Protein AF-D8U3B6-F1 (afdb_monomer_lite)

Foldseek 3Di:
DVVVVVVVVVVVVVVVVVQVPDDPVVVVVVCVVVVPPPPPPPPDDDAAFLADQDDLDDPQQDPPPVVPPHDPDCVSVDDRRDGDDVRVDHLVPPDPLSLFPPPPDPPGDPDRDPVVVDDD

Organism: NCBI:txid3068

Radius of gyration: 23.36 Å; chains: 1; bounding box: 49×32×60 Å

Structure (mmCIF, N/CA/C/O backbone):
data_AF-D8U3B6-F1
#
_entry.id   AF-D8U3B6-F1
#
loop_
_atom_site.group_PDB
_atom_site.id
_atom_site.type_symbol
_atom_site.label_atom_id
_atom_site.label_alt_id
_atom_site.label_comp_id
_atom_site.label_asym_id
_atom_site.label_entity_id
_atom_site.label_seq_id
_atom_site.pdbx_PDB_ins_code
_atom_site.Cartn_x
_atom_site.Cartn_y
_atom_site.Cartn_z
_atom_site.occupancy
_atom_site.B_iso_or_equiv
_atom_site.auth_seq_id
_atom_site.auth_comp_id
_atom_site.auth_asym_id
_atom_site.auth_atom_id
_atom_site.pdbx_PDB_model_num
ATOM 1 N N . ARG A 1 1 ? 26.951 -10.574 -18.327 1.00 61.56 1 ARG A N 1
ATOM 2 C CA . ARG A 1 1 ? 26.571 -9.604 -17.274 1.00 61.56 1 ARG A CA 1
ATOM 3 C C . ARG A 1 1 ? 26.858 -8.170 -17.682 1.00 61.56 1 ARG A C 1
ATOM 5 O O . ARG A 1 1 ? 25.989 -7.616 -18.325 1.00 61.56 1 ARG A O 1
ATOM 12 N N . ASP A 1 2 ? 28.051 -7.605 -17.483 1.00 71.88 2 ASP A N 1
ATOM 13 C CA . ASP A 1 2 ? 28.275 -6.161 -17.723 1.00 71.88 2 ASP A CA 1
ATOM 14 C C . ASP A 1 2 ? 27.986 -5.679 -19.157 1.00 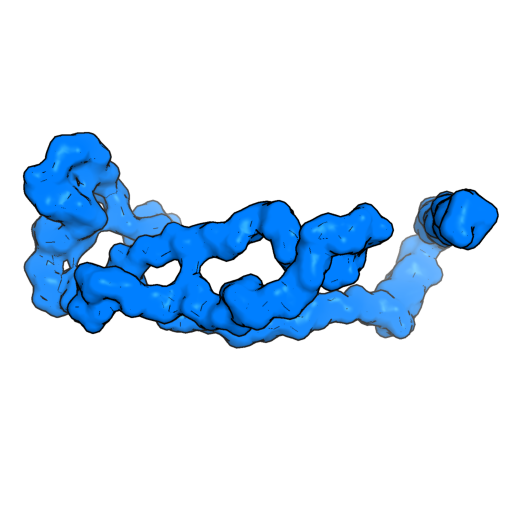71.88 2 ASP A C 1
ATOM 16 O O . ASP A 1 2 ? 27.518 -4.562 -19.353 1.00 71.88 2 ASP A O 1
ATOM 20 N N . ARG A 1 3 ? 28.246 -6.509 -20.178 1.00 79.69 3 ARG A N 1
ATOM 21 C CA . ARG A 1 3 ? 27.920 -6.173 -21.577 1.00 79.69 3 ARG A CA 1
ATOM 22 C C . ARG A 1 3 ? 26.414 -6.237 -21.856 1.00 79.69 3 ARG A C 1
ATOM 24 O O . ARG A 1 3 ? 25.891 -5.351 -22.515 1.00 79.69 3 ARG A O 1
ATOM 31 N N . GLU A 1 4 ? 25.734 -7.252 -21.336 1.00 78.50 4 GLU A N 1
ATOM 32 C CA . GLU A 1 4 ? 24.287 -7.443 -21.513 1.00 78.50 4 GLU A CA 1
ATOM 33 C C . GLU A 1 4 ? 23.488 -6.390 -20.736 1.00 78.50 4 GLU A C 1
ATOM 35 O O . GLU A 1 4 ? 22.479 -5.903 -21.226 1.00 78.50 4 GLU A O 1
ATOM 40 N N . GLU A 1 5 ? 23.962 -5.986 -19.554 1.00 77.31 5 GLU A N 1
ATOM 41 C CA . GLU A 1 5 ? 23.355 -4.916 -18.754 1.00 77.31 5 GLU A CA 1
ATOM 42 C C . GLU A 1 5 ? 23.486 -3.552 -19.437 1.00 77.31 5 GLU A C 1
ATOM 44 O O . GLU A 1 5 ? 22.534 -2.772 -19.447 1.00 77.31 5 GLU A O 1
ATOM 49 N N . ARG A 1 6 ? 24.639 -3.273 -20.062 1.00 78.56 6 ARG A N 1
ATOM 50 C CA . ARG A 1 6 ? 24.823 -2.061 -20.873 1.00 78.56 6 ARG A CA 1
ATOM 51 C C . ARG A 1 6 ? 23.930 -2.068 -22.108 1.00 78.56 6 ARG A C 1
ATOM 53 O O . ARG A 1 6 ? 23.253 -1.079 -22.356 1.00 78.56 6 ARG A O 1
ATOM 60 N N . GLU A 1 7 ? 23.869 -3.184 -22.830 1.00 83.19 7 GLU A N 1
ATOM 61 C CA . GLU A 1 7 ? 23.004 -3.314 -24.006 1.00 83.19 7 GLU A CA 1
ATOM 62 C C . GLU A 1 7 ? 21.513 -3.199 -23.636 1.00 83.19 7 GLU A C 1
ATOM 64 O O . GLU A 1 7 ? 20.739 -2.571 -24.357 1.00 83.19 7 GLU A O 1
ATOM 69 N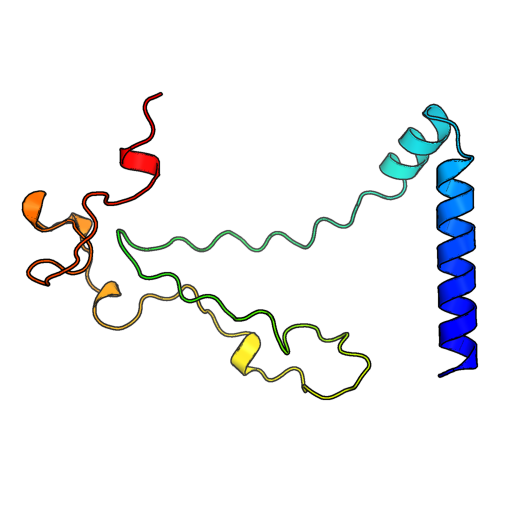 N . ALA A 1 8 ? 21.098 -3.744 -22.488 1.00 82.44 8 ALA A N 1
ATOM 70 C CA . ALA A 1 8 ? 19.740 -3.590 -21.972 1.00 82.44 8 ALA A CA 1
ATOM 71 C C . ALA A 1 8 ? 19.428 -2.128 -21.617 1.00 82.44 8 ALA A C 1
ATOM 73 O O . ALA A 1 8 ? 18.375 -1.618 -21.999 1.00 82.44 8 ALA A O 1
ATOM 74 N N . ALA A 1 9 ? 20.353 -1.431 -20.952 1.00 83.38 9 ALA A N 1
ATOM 75 C CA . ALA A 1 9 ? 20.193 -0.016 -20.626 1.00 83.38 9 ALA A CA 1
ATOM 76 C C . ALA A 1 9 ? 20.112 0.867 -21.885 1.00 83.38 9 ALA A C 1
ATOM 78 O O . ALA A 1 9 ? 19.281 1.775 -21.949 1.00 83.38 9 ALA A O 1
ATOM 79 N N . GLU A 1 10 ? 20.930 0.585 -22.902 1.00 85.25 10 GLU A N 1
ATOM 80 C CA . GLU A 1 10 ? 20.892 1.270 -24.200 1.00 85.25 10 GLU A CA 1
ATOM 81 C C . GLU A 1 10 ? 19.582 0.994 -24.948 1.00 85.25 10 GLU A C 1
ATOM 83 O O . GLU A 1 10 ? 18.974 1.915 -25.495 1.00 85.25 10 GLU A O 1
ATOM 88 N N . ARG A 1 11 ? 19.090 -0.249 -24.911 1.00 83.44 11 ARG A N 1
ATOM 89 C CA . ARG A 1 11 ? 17.803 -0.632 -25.503 1.00 83.44 11 ARG A CA 1
ATOM 90 C C . ARG A 1 11 ? 16.632 0.072 -24.821 1.00 83.44 11 ARG A C 1
ATOM 92 O O . ARG A 1 11 ? 15.776 0.622 -25.507 1.00 83.44 11 ARG A O 1
ATOM 99 N N . GLU A 1 12 ? 16.622 0.130 -23.490 1.00 82.75 12 GLU A N 1
ATOM 100 C CA . GLU A 1 12 ? 15.614 0.886 -22.741 1.00 82.75 12 GLU A CA 1
ATOM 101 C C . GLU A 1 12 ? 15.671 2.389 -23.037 1.00 82.75 12 GLU A C 1
ATOM 103 O O . GLU A 1 12 ? 14.632 3.049 -23.106 1.00 82.75 12 GLU A O 1
ATOM 108 N N . ALA A 1 13 ? 16.873 2.957 -23.173 1.00 84.31 13 ALA A N 1
ATOM 109 C CA . ALA A 1 13 ? 17.045 4.365 -23.512 1.00 84.31 13 ALA A CA 1
ATOM 110 C C . ALA A 1 13 ? 16.506 4.661 -24.919 1.00 84.31 13 ALA A C 1
ATOM 112 O O . ALA A 1 13 ? 15.717 5.594 -25.081 1.00 84.31 13 ALA A O 1
ATOM 113 N N . ALA A 1 14 ? 16.836 3.819 -25.902 1.00 85.94 14 ALA A N 1
ATOM 114 C CA . ALA A 1 14 ? 16.322 3.921 -27.264 1.00 85.94 14 ALA A CA 1
ATOM 115 C C . ALA A 1 14 ? 14.792 3.756 -27.324 1.00 85.94 14 ALA A C 1
ATOM 117 O O . ALA A 1 14 ? 14.118 4.491 -28.045 1.00 85.94 14 ALA A O 1
ATOM 118 N N . GLU A 1 15 ? 14.208 2.849 -26.533 1.00 80.12 15 GLU A N 1
ATOM 119 C CA . GLU A 1 15 ? 12.750 2.708 -26.429 1.00 80.12 15 GLU A CA 1
ATOM 120 C C . GLU A 1 15 ? 12.085 3.934 -25.792 1.00 80.12 15 GLU A C 1
ATOM 122 O O . GLU A 1 15 ? 11.048 4.396 -26.276 1.00 80.12 15 GLU A O 1
ATOM 127 N N . LYS A 1 16 ? 12.689 4.512 -24.747 1.00 79.75 16 LYS A N 1
ATOM 128 C CA . LYS A 1 16 ? 12.202 5.753 -24.122 1.00 79.75 16 LYS A CA 1
ATOM 129 C C . LYS A 1 16 ? 12.247 6.925 -25.098 1.00 79.75 16 LYS A C 1
ATOM 131 O O . LYS A 1 16 ? 11.292 7.697 -25.147 1.00 79.75 16 LYS A O 1
ATOM 136 N N . GLU A 1 17 ? 13.320 7.071 -25.871 1.00 82.12 17 GLU A N 1
ATOM 137 C CA . GLU A 1 17 ? 13.412 8.107 -26.908 1.00 82.12 17 GLU A CA 1
ATOM 138 C C . GLU A 1 17 ? 12.411 7.872 -28.041 1.00 82.12 17 GLU A C 1
ATOM 140 O O . GLU A 1 17 ? 11.734 8.809 -28.465 1.00 82.12 17 GLU A O 1
ATOM 145 N N . ARG A 1 18 ? 12.210 6.616 -28.457 1.00 82.25 18 ARG A N 1
ATOM 146 C CA . ARG A 1 18 ? 11.180 6.250 -29.435 1.00 82.25 18 ARG A CA 1
ATOM 147 C C . ARG A 1 18 ? 9.777 6.632 -28.951 1.00 82.25 18 ARG A C 1
ATOM 149 O O . ARG A 1 18 ? 9.027 7.231 -29.709 1.00 82.25 18 ARG A O 1
ATOM 156 N N . LEU A 1 19 ? 9.429 6.353 -27.692 1.00 75.81 19 LEU A N 1
ATOM 157 C CA . LEU A 1 19 ? 8.131 6.723 -27.105 1.00 75.81 19 LEU A CA 1
ATOM 158 C C . LEU A 1 19 ? 7.947 8.238 -26.930 1.00 75.81 19 LEU A C 1
ATOM 160 O O . LEU A 1 19 ? 6.815 8.729 -26.988 1.00 75.81 19 LEU A O 1
ATOM 164 N N . LYS A 1 20 ? 9.039 8.978 -26.703 1.00 79.69 20 LYS A N 1
ATOM 165 C CA . LYS A 1 20 ? 9.025 10.448 -26.647 1.00 79.69 20 LYS A CA 1
ATOM 166 C C . LYS A 1 20 ? 8.790 11.073 -28.021 1.00 79.69 20 LYS A C 1
ATOM 168 O O . LYS A 1 20 ? 8.092 12.077 -28.090 1.00 79.69 20 LYS A O 1
ATOM 173 N N . ASN A 1 21 ? 9.337 10.468 -29.075 1.00 81.69 21 ASN A N 1
ATOM 174 C CA . ASN A 1 21 ? 9.227 10.957 -30.451 1.00 81.69 21 ASN A CA 1
ATOM 175 C C . ASN A 1 21 ? 7.971 10.452 -31.194 1.00 81.69 21 ASN A C 1
ATOM 177 O O . ASN A 1 21 ? 7.695 10.937 -32.287 1.00 81.69 21 ASN A O 1
ATOM 181 N N . MET A 1 22 ? 7.215 9.499 -30.631 1.00 77.44 22 MET A N 1
ATOM 182 C CA . MET A 1 22 ? 5.927 9.053 -31.185 1.00 77.44 22 MET A CA 1
ATOM 183 C C . MET A 1 22 ? 4.832 10.111 -31.023 1.00 77.44 22 MET A C 1
ATOM 185 O O . MET A 1 22 ? 4.724 10.769 -29.983 1.00 77.44 22 MET A O 1
ATOM 189 N N . THR A 1 23 ? 3.968 10.198 -32.031 1.00 80.81 23 THR A N 1
ATOM 190 C CA . THR A 1 23 ? 2.752 11.020 -32.007 1.00 80.81 23 THR A CA 1
ATOM 191 C C . THR A 1 23 ? 1.666 10.402 -31.110 1.00 80.81 23 THR A C 1
ATOM 193 O O . THR A 1 23 ? 1.722 9.221 -30.757 1.00 80.81 23 THR A O 1
ATOM 196 N N . GLU A 1 24 ? 0.663 11.187 -30.699 1.00 68.88 24 GLU A N 1
ATOM 197 C CA . GLU A 1 24 ? -0.410 10.706 -29.806 1.00 68.88 24 GLU A CA 1
ATOM 198 C C . GLU A 1 24 ? -1.250 9.572 -30.415 1.00 68.88 24 GLU A C 1
ATOM 200 O O . GLU A 1 24 ? -1.642 8.649 -29.698 1.00 68.88 24 GLU A O 1
ATOM 205 N N . GLU A 1 25 ? -1.467 9.585 -31.731 1.00 74.62 25 GLU A N 1
ATOM 206 C CA . GLU A 1 25 ? -2.222 8.545 -32.442 1.00 74.62 25 GLU A CA 1
ATOM 207 C C . GLU A 1 25 ? -1.474 7.203 -32.454 1.00 74.62 25 GLU A C 1
ATOM 209 O O . GLU A 1 25 ? -2.049 6.147 -32.171 1.00 74.62 25 GLU A O 1
ATOM 214 N N . GLU A 1 26 ? -0.163 7.241 -32.696 1.00 79.06 26 GLU A N 1
ATOM 215 C CA . GLU A 1 26 ? 0.703 6.061 -32.656 1.00 79.06 26 GLU A CA 1
ATOM 216 C C . GLU A 1 26 ? 0.852 5.520 -31.231 1.00 79.06 26 GLU A C 1
ATOM 218 O O . GLU A 1 26 ? 0.868 4.303 -31.030 1.00 79.06 26 GLU A O 1
ATOM 223 N N . ARG A 1 27 ? 0.892 6.404 -30.223 1.00 76.44 27 ARG A N 1
ATOM 224 C CA . ARG A 1 27 ? 0.929 6.012 -28.808 1.00 76.44 27 ARG A CA 1
ATOM 225 C C . ARG A 1 27 ? -0.353 5.290 -28.395 1.00 76.44 27 ARG A C 1
ATOM 227 O O . ARG A 1 27 ? -0.266 4.259 -27.736 1.00 76.44 27 ARG A O 1
ATOM 234 N N . ALA A 1 28 ? -1.523 5.771 -28.815 1.00 78.56 28 ALA A N 1
ATOM 235 C CA . ALA A 1 28 ? -2.799 5.121 -28.519 1.00 78.56 28 ALA A CA 1
ATOM 236 C C . ALA A 1 28 ? -2.919 3.740 -29.191 1.00 78.56 28 ALA A C 1
ATOM 238 O O . ALA A 1 28 ? -3.368 2.774 -28.566 1.00 78.56 28 ALA A O 1
ATOM 239 N N . ALA A 1 29 ? -2.475 3.614 -30.447 1.00 82.56 29 ALA A N 1
ATOM 240 C CA . ALA A 1 29 ? -2.417 2.327 -31.140 1.00 82.56 29 ALA A CA 1
ATOM 241 C C . ALA A 1 29 ? -1.428 1.360 -30.466 1.00 82.56 29 ALA A C 1
ATOM 243 O O . ALA A 1 29 ? -1.739 0.179 -30.299 1.00 82.56 29 ALA A O 1
ATOM 244 N N . TRP A 1 30 ? -0.273 1.863 -30.021 1.00 78.00 30 TRP A N 1
ATOM 245 C CA . TRP A 1 30 ? 0.728 1.080 -29.302 1.00 78.00 30 TRP A CA 1
ATOM 246 C C . TRP A 1 30 ? 0.241 0.639 -27.919 1.00 78.00 30 TRP A C 1
ATOM 248 O O . TRP A 1 30 ? 0.418 -0.522 -27.576 1.00 78.00 30 TRP A O 1
ATOM 258 N N . GLU A 1 31 ? -0.433 1.494 -27.146 1.00 78.25 31 GLU A N 1
ATOM 259 C CA . GLU A 1 31 ? -1.029 1.113 -25.854 1.00 78.25 31 GLU A CA 1
ATOM 260 C C . GLU A 1 31 ? -2.161 0.089 -26.010 1.00 78.25 31 GLU A C 1
ATOM 262 O O . GLU A 1 31 ? -2.333 -0.787 -25.162 1.00 78.25 31 GLU A O 1
ATOM 267 N N . LYS A 1 32 ? -2.918 0.160 -27.112 1.00 81.44 32 LYS A N 1
ATOM 268 C CA . LYS A 1 32 ? -3.948 -0.833 -27.441 1.00 81.44 32 LYS A CA 1
ATOM 269 C C . LYS A 1 32 ? -3.344 -2.173 -27.874 1.00 81.44 32 LYS A C 1
ATOM 271 O O . LYS A 1 32 ? -3.907 -3.216 -27.550 1.00 81.44 32 LYS A O 1
ATOM 276 N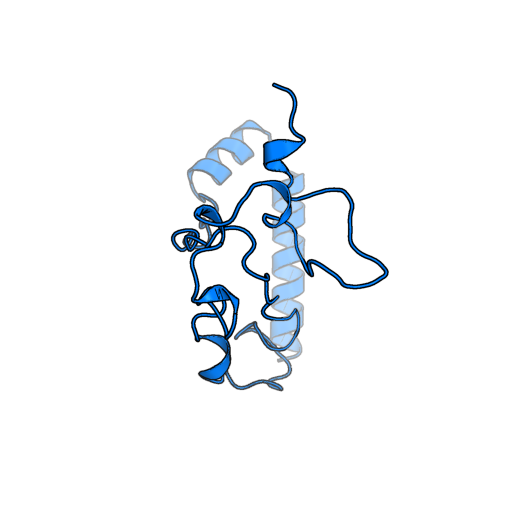 N . ALA A 1 33 ? -2.225 -2.147 -28.600 1.00 83.44 33 ALA A N 1
ATOM 277 C CA . ALA A 1 33 ? -1.508 -3.341 -29.052 1.00 83.44 33 ALA A CA 1
ATOM 278 C C . ALA A 1 33 ? -0.652 -3.981 -27.943 1.00 83.44 33 ALA A C 1
ATOM 280 O O . ALA A 1 33 ? -0.521 -5.201 -27.901 1.00 83.44 33 ALA A O 1
ATOM 281 N N . ASN A 1 34 ? -0.116 -3.167 -27.030 1.00 78.00 34 ASN A N 1
ATOM 282 C CA . ASN A 1 34 ? 0.619 -3.567 -25.832 1.00 78.00 34 ASN A CA 1
ATOM 283 C C . ASN A 1 34 ? -0.180 -3.176 -24.585 1.00 78.00 34 ASN A C 1
ATOM 285 O O . ASN A 1 34 ? 0.203 -2.243 -23.866 1.00 78.00 34 ASN A O 1
ATOM 289 N N . PRO A 1 35 ? -1.290 -3.882 -24.298 1.00 78.56 35 PRO A N 1
ATOM 290 C CA . PRO A 1 35 ? -1.994 -3.676 -23.050 1.00 78.56 35 PRO A CA 1
ATOM 291 C C . PRO A 1 35 ? -1.004 -3.927 -21.916 1.00 78.56 35 PRO A C 1
ATOM 293 O O . PRO A 1 35 ? -0.366 -4.982 -21.852 1.00 78.56 35 PRO A O 1
ATOM 296 N N . LYS A 1 36 ? -0.861 -2.943 -21.020 1.00 74.62 36 LYS A N 1
ATOM 297 C CA . LYS A 1 36 ? -0.074 -3.110 -19.796 1.00 74.62 36 LYS A CA 1
ATOM 298 C C . LYS A 1 36 ? -0.549 -4.403 -19.159 1.00 74.62 36 LYS A C 1
ATOM 300 O O . LYS A 1 36 ? -1.737 -4.518 -18.859 1.00 74.62 36 LYS A O 1
ATOM 305 N N . VAL A 1 37 ? 0.359 -5.365 -18.990 1.00 69.50 37 VAL A N 1
ATOM 306 C CA . VAL A 1 37 ? 0.052 -6.605 -18.282 1.00 69.50 37 VAL A CA 1
ATOM 307 C C . VAL A 1 37 ? -0.408 -6.165 -16.905 1.00 69.50 37 VAL A C 1
ATOM 309 O O . VAL A 1 37 ? 0.402 -5.758 -16.068 1.00 69.50 37 VAL A O 1
ATOM 312 N N . ALA A 1 38 ? -1.724 -6.143 -16.696 1.00 60.09 38 ALA A N 1
ATOM 313 C CA . ALA A 1 38 ? -2.282 -5.897 -15.390 1.00 60.09 38 ALA A CA 1
ATOM 314 C C . ALA A 1 38 ? -1.671 -6.997 -14.539 1.00 60.09 38 ALA A C 1
ATOM 316 O O . ALA A 1 38 ? -1.931 -8.176 -14.790 1.00 60.09 38 ALA A O 1
ATOM 317 N N . ARG A 1 39 ? -0.772 -6.627 -13.613 1.00 60.38 39 ARG A N 1
ATOM 318 C CA . ARG A 1 39 ? -0.263 -7.571 -12.616 1.00 60.38 39 ARG A CA 1
ATOM 319 C C . ARG A 1 39 ? -1.499 -8.256 -12.093 1.00 60.38 39 ARG A C 1
ATOM 321 O O . ARG A 1 39 ? -2.346 -7.533 -11.570 1.00 60.38 39 ARG A O 1
ATOM 328 N N . ALA A 1 40 ? -1.621 -9.563 -12.351 1.00 56.25 40 ALA A N 1
ATOM 329 C CA . ALA A 1 40 ? -2.823 -10.328 -12.067 1.00 56.25 40 ALA A CA 1
ATOM 330 C C . ALA A 1 40 ? -3.301 -9.887 -10.692 1.00 56.25 40 ALA A C 1
ATOM 332 O O . ALA A 1 40 ? -2.603 -10.108 -9.698 1.00 56.25 40 ALA A O 1
ATOM 333 N N . THR A 1 41 ? -4.378 -9.100 -10.664 1.00 58.22 41 THR A N 1
ATOM 334 C CA . THR A 1 41 ? -4.834 -8.489 -9.426 1.00 58.22 41 THR A CA 1
ATOM 335 C C . THR A 1 41 ? -5.387 -9.652 -8.649 1.00 58.22 41 THR A C 1
ATOM 337 O O . THR A 1 41 ? -6.506 -10.096 -8.912 1.00 58.22 41 THR A O 1
ATOM 340 N N . SER A 1 42 ? -4.561 -10.216 -7.772 1.00 66.25 42 SER A N 1
ATOM 341 C CA . SER A 1 42 ? -5.007 -11.256 -6.872 1.00 66.25 42 SER A CA 1
ATOM 342 C C . SER A 1 42 ? -6.257 -10.726 -6.173 1.00 66.25 42 SER A C 1
ATOM 344 O O . SER A 1 42 ? -6.322 -9.527 -5.857 1.00 66.25 42 SER A O 1
ATOM 346 N N . PRO A 1 43 ? -7.290 -11.567 -6.004 1.00 72.88 43 PRO A N 1
ATOM 347 C CA . PRO A 1 43 ? -8.505 -11.135 -5.338 1.00 72.88 43 PRO A CA 1
ATOM 348 C C . PRO A 1 43 ? -8.109 -10.495 -4.010 1.00 72.88 43 PRO A C 1
ATOM 350 O O . PRO A 1 43 ? -7.367 -11.090 -3.223 1.00 72.88 43 PRO A O 1
ATOM 353 N N . LYS A 1 44 ? -8.536 -9.243 -3.797 1.00 75.75 44 LYS A N 1
ATOM 354 C CA . LYS A 1 44 ? -8.270 -8.535 -2.544 1.00 75.75 44 LYS A CA 1
ATOM 355 C C . LYS A 1 44 ? -8.813 -9.411 -1.422 1.00 75.75 44 LYS A C 1
ATOM 357 O O . LYS A 1 44 ? -10.011 -9.686 -1.388 1.00 75.75 44 LYS A O 1
ATOM 362 N N . ALA A 1 45 ? -7.930 -9.868 -0.541 1.00 81.75 45 ALA A N 1
ATOM 363 C CA . ALA A 1 45 ? -8.339 -10.671 0.597 1.00 81.75 45 ALA A CA 1
ATOM 364 C C . ALA A 1 45 ? -9.380 -9.907 1.425 1.00 81.75 45 ALA A C 1
ATOM 366 O O . ALA A 1 45 ? -9.290 -8.684 1.563 1.00 81.75 45 ALA A O 1
ATOM 367 N N . LYS A 1 46 ? -10.377 -10.618 1.956 1.00 84.12 46 LYS A N 1
ATOM 368 C CA . LYS A 1 46 ? -11.407 -10.038 2.821 1.00 84.12 46 LYS A CA 1
ATOM 369 C C . LYS A 1 46 ? -10.911 -10.079 4.265 1.00 84.12 46 LYS A C 1
ATOM 371 O O . LYS A 1 46 ? -10.669 -11.155 4.798 1.00 84.12 46 LYS A O 1
ATOM 376 N N . TRP A 1 47 ? -10.754 -8.908 4.874 1.00 87.06 47 TRP A N 1
ATOM 377 C CA . TRP A 1 47 ? -10.239 -8.754 6.238 1.00 87.06 47 TRP A CA 1
ATOM 378 C C . TRP A 1 47 ? -11.388 -8.702 7.245 1.00 87.06 47 TRP A C 1
ATOM 380 O O . TRP A 1 47 ? -12.457 -8.165 6.942 1.00 87.06 47 TRP A O 1
ATOM 390 N N . ASN A 1 48 ? -11.150 -9.203 8.457 1.00 90.44 48 ASN A N 1
ATOM 391 C CA . ASN A 1 48 ? -12.090 -9.058 9.564 1.00 90.44 48 ASN A CA 1
ATOM 392 C C . ASN A 1 48 ? -12.147 -7.601 10.056 1.00 90.44 48 ASN A C 1
ATOM 394 O O . ASN A 1 48 ? -11.196 -6.823 9.914 1.00 90.44 48 ASN A O 1
ATOM 398 N N . PHE A 1 49 ? -13.263 -7.231 10.687 1.00 89.62 49 PHE A N 1
ATOM 399 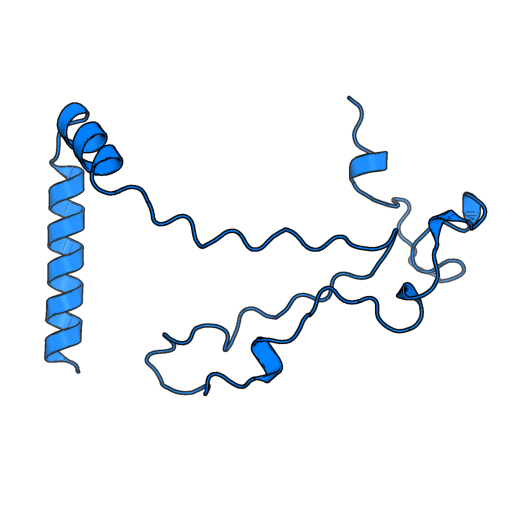C CA . PHE A 1 49 ? -13.443 -5.899 11.260 1.00 89.62 49 PHE A CA 1
ATOM 400 C C . PHE A 1 49 ? -12.360 -5.601 12.316 1.00 89.62 49 PHE A C 1
ATOM 402 O O . PHE A 1 49 ? -12.154 -6.376 13.251 1.00 89.62 49 PHE A O 1
ATOM 409 N N . LEU A 1 50 ? -11.652 -4.473 12.158 1.00 89.81 50 LEU A N 1
ATOM 410 C CA . LEU A 1 50 ? -10.511 -4.054 12.994 1.00 89.81 50 LEU A CA 1
ATOM 411 C C . LEU A 1 50 ? -9.332 -5.051 13.050 1.00 89.81 50 LEU A C 1
ATOM 413 O O . LEU A 1 50 ? -8.544 -5.019 14.005 1.00 89.81 50 LEU A O 1
ATOM 417 N N . GLN A 1 51 ? -9.177 -5.908 12.037 1.00 91.19 51 GLN A N 1
ATOM 418 C CA . GLN A 1 51 ? -8.004 -6.772 11.900 1.00 91.19 51 GLN A CA 1
ATOM 419 C C . GLN A 1 51 ? -6.731 -5.946 11.674 1.00 91.19 51 GLN A C 1
ATOM 421 O O . GLN A 1 51 ? -6.725 -4.932 10.968 1.00 91.19 51 GLN A O 1
ATOM 426 N N . LYS A 1 52 ? -5.619 -6.362 12.284 1.00 88.62 52 LYS A N 1
ATOM 427 C CA . LYS A 1 52 ? -4.335 -5.686 12.103 1.00 88.62 52 LYS A CA 1
ATOM 428 C C . LYS A 1 52 ? -3.731 -6.030 10.742 1.00 88.62 52 LYS A C 1
ATOM 430 O O . LYS A 1 52 ? -3.463 -7.190 10.458 1.00 88.62 52 LYS A O 1
ATOM 435 N N . TYR A 1 53 ? -3.424 -4.997 9.958 1.00 87.81 53 TYR A N 1
ATOM 436 C CA . TYR A 1 53 ? -2.619 -5.126 8.747 1.00 87.81 53 TYR A CA 1
ATOM 437 C C . TYR A 1 53 ? -1.154 -5.424 9.083 1.00 87.81 53 TYR A C 1
ATOM 439 O O . TYR A 1 53 ? -0.495 -4.643 9.777 1.00 87.81 53 TYR A O 1
ATOM 447 N N . TRP A 1 54 ? -0.654 -6.548 8.574 1.00 86.19 54 TRP A N 1
ATOM 448 C CA . TRP A 1 54 ? 0.757 -6.910 8.608 1.00 86.19 54 TRP A CA 1
ATOM 449 C C . TRP A 1 54 ? 1.350 -6.666 7.223 1.00 86.19 54 TRP A C 1
ATOM 451 O O . TRP A 1 54 ? 1.066 -7.392 6.273 1.00 86.19 54 TRP A O 1
ATOM 461 N N . HIS A 1 55 ? 2.150 -5.606 7.094 1.00 85.44 55 HIS A N 1
ATOM 462 C CA . HIS A 1 55 ? 2.821 -5.305 5.835 1.00 85.44 55 HIS A CA 1
ATOM 463 C C . HIS A 1 55 ? 3.863 -6.391 5.548 1.00 85.44 55 HIS A C 1
ATOM 465 O O . HIS A 1 55 ? 4.739 -6.646 6.372 1.00 85.44 55 HIS A O 1
ATOM 471 N N . LYS A 1 56 ? 3.786 -6.996 4.361 1.00 79.38 56 LYS A N 1
ATOM 472 C CA . LYS A 1 56 ? 4.640 -8.112 3.924 1.00 79.38 56 LYS A CA 1
ATOM 473 C C . LYS A 1 56 ? 6.140 -7.741 3.837 1.00 79.38 56 LYS A C 1
ATOM 475 O O . LYS A 1 56 ? 6.986 -8.619 3.747 1.00 79.38 56 LYS A O 1
ATOM 480 N N . GLY A 1 57 ? 6.474 -6.452 3.901 1.00 80.25 57 GLY A N 1
ATOM 481 C CA . GLY A 1 57 ? 7.837 -5.910 3.794 1.00 80.25 57 GLY A CA 1
ATOM 482 C C . GLY A 1 57 ? 8.129 -5.383 2.387 1.00 80.25 57 GLY A C 1
ATOM 483 O O . GLY A 1 57 ? 7.403 -5.702 1.454 1.00 80.25 57 GLY A O 1
ATOM 484 N N . ALA A 1 58 ? 9.141 -4.526 2.237 1.00 80.44 58 ALA A N 1
ATOM 485 C CA . ALA A 1 58 ? 9.551 -3.987 0.930 1.00 80.44 58 ALA A CA 1
ATOM 486 C C . ALA A 1 58 ? 10.772 -4.715 0.337 1.00 80.44 58 ALA A C 1
ATOM 488 O O . ALA A 1 58 ? 11.021 -4.638 -0.862 1.00 80.44 58 ALA A O 1
ATOM 489 N N . TYR A 1 59 ? 11.522 -5.430 1.175 1.00 76.19 59 TYR A N 1
ATOM 490 C CA . TYR A 1 59 ? 12.787 -6.069 0.822 1.00 76.19 59 TYR A CA 1
ATOM 491 C C . TYR A 1 59 ? 12.592 -7.559 0.519 1.00 76.19 59 TYR A C 1
ATOM 493 O O . TYR A 1 59 ? 11.689 -8.180 1.081 1.00 76.19 59 TYR A O 1
ATOM 501 N N . PHE A 1 60 ? 13.458 -8.120 -0.334 1.00 72.19 60 PHE A N 1
ATOM 502 C CA . PHE A 1 60 ? 13.550 -9.563 -0.628 1.00 72.19 60 PHE A CA 1
ATOM 503 C C . PHE A 1 60 ? 12.280 -10.196 -1.222 1.00 72.19 60 PHE A C 1
ATOM 505 O O . PHE A 1 60 ? 11.988 -11.366 -1.007 1.00 72.19 60 PHE A O 1
ATOM 512 N N . GLN A 1 61 ? 11.491 -9.409 -1.957 1.00 70.94 61 GLN A N 1
ATOM 513 C CA . GLN A 1 61 ? 10.181 -9.844 -2.471 1.00 70.94 61 GLN A CA 1
ATOM 514 C C . GLN A 1 61 ? 10.167 -10.131 -3.961 1.00 70.94 61 GLN A C 1
ATOM 516 O O . GLN A 1 61 ? 9.205 -10.716 -4.463 1.00 70.94 61 GLN A O 1
ATOM 521 N N . ALA A 1 62 ? 11.178 -9.630 -4.662 1.00 65.44 62 ALA A N 1
ATOM 522 C CA . ALA A 1 62 ? 11.297 -9.770 -6.091 1.00 65.44 62 ALA A CA 1
ATOM 523 C C . ALA A 1 62 ? 12.111 -11.032 -6.397 1.00 65.44 62 ALA A C 1
ATOM 525 O O . ALA A 1 62 ? 13.186 -11.199 -5.822 1.00 65.44 62 ALA A O 1
ATOM 526 N N . PRO A 1 63 ? 11.648 -11.881 -7.329 1.00 56.94 63 PRO A N 1
ATOM 527 C CA . PRO A 1 63 ? 12.511 -12.890 -7.940 1.00 56.94 63 PRO A CA 1
ATOM 528 C C . PRO A 1 63 ? 13.642 -12.249 -8.766 1.00 56.94 63 PRO A C 1
ATOM 530 O O . PRO A 1 63 ? 14.608 -12.918 -9.103 1.00 56.94 63 PRO A O 1
ATOM 533 N N . ASP A 1 64 ? 13.509 -10.955 -9.071 1.00 54.28 64 ASP A N 1
ATOM 534 C CA . ASP A 1 64 ? 14.392 -10.150 -9.917 1.00 54.28 64 ASP A CA 1
ATOM 535 C C . ASP A 1 64 ? 15.443 -9.365 -9.111 1.00 54.28 64 ASP A C 1
ATOM 537 O O . ASP A 1 64 ? 15.996 -8.375 -9.588 1.00 54.28 64 ASP A O 1
ATOM 541 N N . ASP A 1 65 ? 15.705 -9.761 -7.858 1.00 59.03 65 ASP A N 1
ATOM 542 C CA . ASP A 1 65 ? 16.868 -9.254 -7.127 1.00 59.03 65 ASP A CA 1
ATOM 543 C C . ASP A 1 65 ? 18.128 -9.739 -7.861 1.00 59.03 65 ASP A C 1
ATOM 545 O O . ASP A 1 65 ? 18.622 -10.844 -7.637 1.00 59.03 65 ASP A O 1
ATOM 549 N N . THR A 1 66 ? 18.629 -8.923 -8.790 1.00 54.41 66 THR A N 1
ATOM 550 C CA . THR A 1 66 ? 19.768 -9.224 -9.676 1.00 54.41 66 THR A CA 1
ATOM 551 C C . THR A 1 66 ? 21.035 -9.589 -8.902 1.00 54.41 66 THR A C 1
ATOM 553 O O . THR A 1 66 ? 21.926 -10.268 -9.423 1.00 54.41 66 THR A O 1
ATOM 556 N N . ARG A 1 67 ? 21.098 -9.181 -7.628 1.00 56.03 67 ARG A N 1
ATOM 557 C CA . ARG A 1 67 ? 22.182 -9.478 -6.690 1.00 56.03 67 ARG A CA 1
ATOM 558 C C . ARG A 1 67 ? 22.083 -10.873 -6.055 1.00 56.03 67 ARG A C 1
ATOM 560 O O . ARG A 1 67 ? 23.031 -11.294 -5.400 1.00 56.03 67 ARG A O 1
ATOM 567 N N . GLY A 1 68 ? 20.990 -11.607 -6.283 1.00 51.16 68 GLY A N 1
ATOM 568 C CA . GLY A 1 68 ? 20.819 -13.009 -5.884 1.00 51.16 68 GLY A CA 1
ATOM 569 C C . GLY A 1 68 ? 20.787 -13.240 -4.372 1.00 51.16 68 GLY A C 1
ATOM 570 O O . GLY A 1 68 ? 21.041 -14.353 -3.920 1.00 51.16 68 GLY A O 1
ATOM 571 N N . THR A 1 69 ? 20.521 -12.200 -3.577 1.00 53.50 69 THR A N 1
ATOM 572 C CA . THR A 1 69 ? 20.654 -12.264 -2.113 1.00 53.50 69 THR A CA 1
ATOM 573 C C . THR A 1 69 ? 19.499 -13.002 -1.443 1.00 53.50 69 THR A C 1
ATOM 575 O O . THR A 1 69 ? 19.662 -13.529 -0.346 1.00 53.50 69 THR A O 1
ATOM 578 N N . ALA A 1 70 ? 18.334 -13.051 -2.088 1.00 50.00 70 ALA A N 1
ATOM 579 C CA . ALA A 1 70 ? 17.172 -13.768 -1.591 1.00 50.00 70 ALA A CA 1
ATOM 580 C C . ALA A 1 70 ? 16.757 -14.855 -2.576 1.00 50.00 70 ALA A C 1
ATOM 582 O O . ALA A 1 70 ? 16.304 -14.574 -3.684 1.00 50.00 70 ALA A O 1
ATOM 583 N N . GLY A 1 71 ? 16.860 -16.111 -2.141 1.00 54.84 71 GLY A N 1
ATOM 584 C CA . GLY A 1 71 ? 16.046 -17.163 -2.732 1.00 54.84 71 GLY A CA 1
ATOM 585 C C . GLY A 1 71 ? 14.570 -16.783 -2.615 1.00 54.84 71 GLY A C 1
ATOM 586 O O . GLY A 1 71 ? 14.168 -16.082 -1.682 1.00 54.84 71 GLY A O 1
ATOM 587 N N . THR A 1 72 ? 13.754 -17.242 -3.561 1.00 60.28 72 THR A N 1
ATOM 588 C CA . THR A 1 72 ? 12.293 -17.159 -3.479 1.00 60.28 72 THR A CA 1
ATOM 589 C C . THR A 1 72 ? 11.814 -18.084 -2.364 1.00 60.28 72 THR A C 1
ATOM 591 O O . THR A 1 72 ? 11.322 -19.179 -2.626 1.00 60.28 72 THR A O 1
ATOM 594 N N . ASP A 1 73 ? 12.046 -17.690 -1.116 1.00 66.38 73 ASP A N 1
ATOM 595 C CA . ASP A 1 73 ? 11.703 -18.507 0.033 1.00 66.38 73 ASP A CA 1
ATOM 596 C C . ASP A 1 73 ? 10.176 -18.604 0.129 1.00 66.38 73 ASP A C 1
ATOM 598 O O . ASP A 1 73 ? 9.455 -17.602 0.002 1.00 66.38 73 ASP A O 1
ATOM 602 N N . ASP A 1 74 ? 9.668 -19.814 0.349 1.00 74.81 74 ASP A N 1
ATOM 603 C CA . ASP A 1 74 ? 8.231 -20.105 0.392 1.00 74.81 74 ASP A CA 1
ATOM 604 C C . ASP A 1 74 ? 7.516 -19.299 1.482 1.00 74.81 74 ASP A C 1
ATOM 606 O O . ASP A 1 74 ? 6.306 -19.066 1.419 1.00 74.81 74 ASP A O 1
ATOM 610 N N . ILE A 1 75 ? 8.272 -18.794 2.459 1.00 77.44 75 ILE A N 1
ATOM 611 C CA . ILE A 1 75 ? 7.802 -17.875 3.494 1.00 77.44 75 ILE A CA 1
ATOM 612 C C . ILE A 1 75 ? 7.106 -16.647 2.887 1.00 77.44 75 ILE A C 1
ATOM 614 O O . ILE A 1 75 ? 6.059 -16.240 3.393 1.00 77.44 75 ILE A O 1
ATOM 618 N N . PHE A 1 76 ? 7.615 -16.084 1.786 1.00 75.94 76 PHE A N 1
ATOM 619 C CA . PHE A 1 76 ? 7.046 -14.882 1.157 1.00 75.94 76 PHE A CA 1
ATOM 620 C C . PHE A 1 76 ? 5.798 -15.149 0.309 1.00 75.94 76 PHE A C 1
ATOM 622 O O . PHE A 1 76 ? 5.123 -14.200 -0.100 1.00 75.94 76 PHE A O 1
ATOM 629 N N . ARG A 1 77 ? 5.480 -16.424 0.052 1.00 77.50 77 ARG A N 1
ATOM 630 C CA . ARG A 1 77 ? 4.28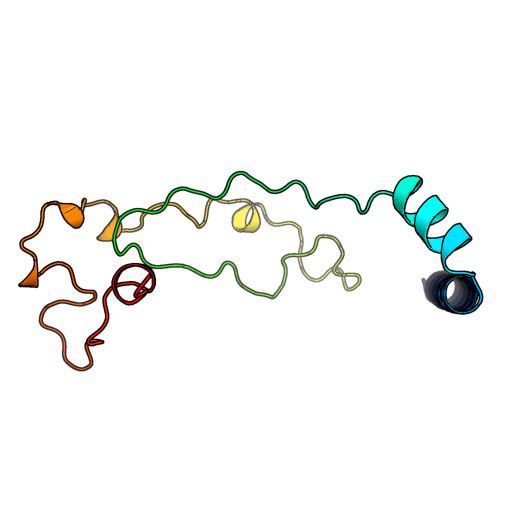6 -16.857 -0.694 1.00 77.50 77 ARG A CA 1
ATOM 631 C C . ARG A 1 77 ? 3.106 -17.181 0.223 1.00 77.50 77 ARG A C 1
ATOM 633 O O . ARG A 1 77 ? 2.022 -17.480 -0.270 1.00 77.50 77 ARG A O 1
ATOM 640 N N . ARG A 1 78 ? 3.308 -17.136 1.543 1.00 83.00 78 ARG A N 1
ATOM 641 C CA . ARG A 1 78 ? 2.264 -17.390 2.541 1.00 83.00 78 ARG A CA 1
ATOM 642 C C . ARG A 1 78 ? 1.183 -16.314 2.503 1.00 83.00 78 ARG A C 1
ATOM 644 O O . ARG A 1 78 ? 1.406 -15.183 2.075 1.00 83.00 78 ARG A O 1
ATOM 651 N N . ASP A 1 79 ? 0.011 -16.673 3.011 1.00 83.50 79 ASP A N 1
ATOM 652 C CA . ASP A 1 79 ? -1.075 -15.722 3.200 1.00 83.50 79 ASP A CA 1
ATOM 653 C C . ASP A 1 79 ? -0.818 -14.832 4.430 1.00 83.50 79 ASP A C 1
ATOM 655 O O . ASP A 1 79 ? -0.918 -15.272 5.575 1.00 83.50 79 ASP A O 1
ATOM 659 N N . PHE A 1 80 ? -0.491 -13.560 4.186 1.00 83.50 80 PHE A N 1
ATOM 660 C CA . PHE A 1 80 ? -0.296 -12.534 5.221 1.00 83.50 80 PHE A CA 1
ATOM 661 C C . PHE A 1 80 ? -1.593 -11.811 5.616 1.00 83.50 80 PHE A C 1
ATOM 663 O O . PHE A 1 80 ? -1.578 -10.950 6.498 1.00 83.50 80 PHE A O 1
ATOM 670 N N . SER A 1 81 ? -2.708 -12.127 4.957 1.00 85.56 81 SER A N 1
ATOM 671 C CA . SER A 1 81 ? -4.016 -11.524 5.220 1.00 85.56 81 SER A CA 1
ATOM 672 C C . SER A 1 81 ? -4.861 -12.313 6.222 1.00 85.56 81 SER A C 1
ATOM 674 O O . SER A 1 81 ? -5.916 -11.839 6.643 1.00 85.56 81 SER A O 1
ATOM 676 N N . ALA A 1 82 ? -4.393 -13.483 6.656 1.00 88.12 82 ALA A N 1
ATOM 677 C CA . ALA A 1 82 ? -5.096 -14.311 7.624 1.00 88.12 82 ALA A CA 1
ATOM 678 C C . ALA A 1 82 ? -5.181 -13.646 9.021 1.00 88.12 82 ALA A C 1
ATOM 680 O O . ALA A 1 82 ? -4.225 -13.003 9.473 1.00 88.12 82 ALA A O 1
ATOM 681 N N . PRO A 1 83 ? -6.301 -13.814 9.750 1.00 90.31 83 PRO A N 1
ATOM 682 C CA . PRO A 1 83 ? -6.465 -13.255 11.087 1.00 90.31 83 PRO A CA 1
ATOM 683 C C . PRO A 1 83 ? -5.530 -13.923 12.104 1.00 90.31 83 PRO A C 1
ATOM 685 O O . PRO A 1 83 ? -5.502 -15.146 12.267 1.00 90.31 83 PRO A O 1
ATOM 688 N N . THR A 1 84 ? -4.792 -13.103 12.854 1.00 89.06 84 THR A N 1
ATOM 689 C CA . THR A 1 84 ? -3.821 -13.565 13.857 1.00 89.06 84 THR A CA 1
ATOM 690 C C . THR A 1 84 ? -4.316 -13.333 15.283 1.00 89.06 84 THR A C 1
ATOM 692 O O . THR A 1 84 ? -4.739 -12.226 15.619 1.00 89.06 84 THR A O 1
ATOM 695 N N . GLY A 1 85 ? -4.202 -14.346 16.151 1.00 88.19 85 GLY A N 1
ATOM 696 C CA . GLY A 1 85 ? -4.486 -14.232 17.588 1.00 88.19 85 GLY A CA 1
ATOM 697 C C . GLY A 1 85 ? -5.881 -13.671 17.889 1.00 88.19 85 GLY A C 1
ATOM 698 O O . GLY A 1 85 ? -6.882 -14.337 17.642 1.00 88.19 85 GLY A O 1
ATOM 699 N N . ILE A 1 86 ? -5.927 -12.434 18.398 1.00 83.94 86 ILE A N 1
ATOM 700 C CA . ILE A 1 86 ? -7.149 -11.710 18.798 1.00 83.94 86 ILE A CA 1
ATOM 701 C C . ILE A 1 86 ? -8.071 -11.420 17.599 1.00 83.94 86 ILE A C 1
ATOM 703 O O . ILE A 1 86 ? -9.279 -11.290 17.768 1.00 83.94 86 ILE A O 1
ATOM 707 N N . ASP A 1 87 ? -7.529 -11.340 16.382 1.00 87.69 87 ASP A N 1
ATOM 708 C CA . ASP A 1 87 ? -8.307 -11.018 15.176 1.00 87.69 87 ASP A CA 1
ATOM 709 C C . ASP A 1 87 ? -9.124 -12.207 14.637 1.00 87.69 87 ASP A C 1
ATOM 711 O O . ASP A 1 87 ? -9.899 -12.046 13.694 1.00 87.69 87 ASP A O 1
ATOM 715 N N . LYS A 1 88 ? -8.969 -13.402 15.233 1.00 88.00 88 LYS A N 1
ATOM 716 C CA . LYS A 1 88 ? -9.819 -14.568 14.939 1.00 88.00 88 LYS A CA 1
ATOM 717 C C . LYS A 1 88 ? -11.245 -14.397 15.465 1.00 88.00 88 LYS A C 1
ATOM 719 O O . LYS A 1 88 ? -12.159 -15.026 14.946 1.00 88.00 88 LYS A O 1
ATOM 724 N N . PHE A 1 89 ? -11.418 -13.580 16.501 1.00 88.12 89 PHE A N 1
ATOM 725 C CA . PHE A 1 89 ? -12.723 -13.257 17.059 1.00 88.12 89 PHE A CA 1
ATOM 726 C C . PHE A 1 89 ? -13.377 -12.132 16.256 1.00 88.12 89 PHE A C 1
ATOM 728 O O . PHE A 1 89 ? -12.720 -11.143 15.917 1.00 88.12 89 PHE A O 1
ATOM 735 N N . ASP A 1 90 ? -14.674 -12.263 15.985 1.00 89.12 90 ASP A N 1
ATOM 736 C CA . ASP A 1 90 ? -15.428 -11.217 15.307 1.00 89.12 90 ASP A CA 1
ATOM 737 C C . ASP A 1 90 ? -15.666 -10.033 16.250 1.00 89.12 90 ASP A C 1
ATOM 739 O O . ASP A 1 90 ? -16.369 -10.123 17.251 1.00 89.12 90 ASP A O 1
ATOM 743 N N . LYS A 1 91 ? -15.066 -8.889 15.932 1.00 89.50 91 LYS A N 1
ATOM 744 C CA . LYS A 1 91 ? -15.177 -7.674 16.748 1.00 89.50 91 LYS A CA 1
ATOM 745 C C . LYS A 1 91 ? -16.427 -6.863 16.421 1.00 89.50 91 LYS A C 1
ATOM 747 O O . LYS A 1 91 ? -16.698 -5.889 17.118 1.00 89.50 91 LYS A O 1
ATOM 752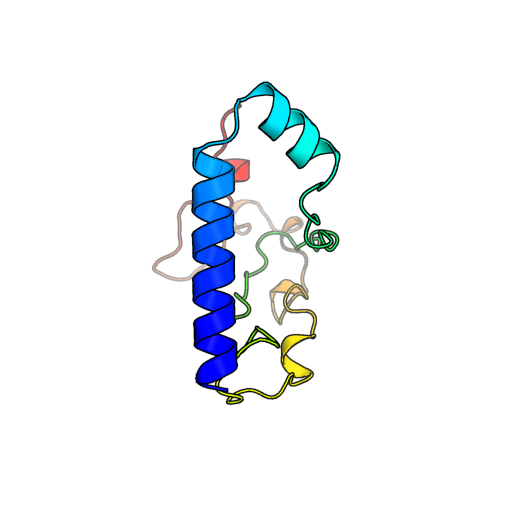 N N . SER A 1 92 ? -17.174 -7.232 15.380 1.00 89.06 92 SER A N 1
ATOM 753 C CA . SER A 1 92 ? -18.406 -6.543 14.989 1.00 89.06 92 SER A CA 1
ATOM 754 C C . SER A 1 92 ? -19.546 -6.779 15.986 1.00 89.06 92 SER A C 1
ATOM 756 O O . SER A 1 92 ? -20.349 -5.879 16.219 1.00 89.06 92 SER A O 1
ATOM 758 N N . ILE A 1 93 ? -19.558 -7.940 16.650 1.00 92.12 93 ILE A N 1
ATOM 759 C CA . ILE A 1 93 ? -20.560 -8.293 17.666 1.00 92.12 93 ILE A CA 1
ATOM 760 C C . ILE A 1 93 ? -20.340 -7.583 19.010 1.00 92.12 93 ILE A C 1
ATOM 762 O O . ILE A 1 93 ? -21.191 -7.649 19.895 1.00 92.12 93 ILE A O 1
ATOM 766 N N . LEU A 1 94 ? -19.202 -6.906 19.189 1.00 90.50 94 LEU A N 1
ATOM 767 C CA . LEU A 1 94 ? -18.917 -6.160 20.410 1.00 90.50 94 LEU A CA 1
ATOM 768 C C . LEU A 1 94 ? -19.767 -4.882 20.490 1.00 90.50 94 LEU A C 1
ATOM 770 O O . LEU A 1 94 ? -20.066 -4.277 19.457 1.00 90.50 94 LEU A O 1
ATOM 774 N N . PRO A 1 95 ? -20.084 -4.398 21.707 1.00 93.31 95 PRO A N 1
ATOM 775 C CA . PRO A 1 95 ? -20.723 -3.099 21.890 1.00 93.31 95 PRO A CA 1
ATOM 776 C C . PRO A 1 95 ? -19.923 -1.975 21.225 1.00 93.31 95 PRO A C 1
ATOM 778 O O . PRO A 1 95 ? -18.691 -1.995 21.238 1.00 93.31 95 PRO A O 1
ATOM 781 N N . LYS A 1 96 ? -20.606 -0.942 20.712 1.00 89.56 96 LYS A N 1
ATOM 782 C CA . LYS A 1 96 ? -19.983 0.148 19.934 1.00 89.56 96 LYS A CA 1
ATOM 783 C C . LYS A 1 96 ? -18.778 0.796 20.628 1.00 89.56 96 LYS A C 1
ATOM 785 O O . LYS A 1 96 ? -17.786 1.106 19.979 1.00 89.56 96 LYS A O 1
ATOM 790 N N . VAL A 1 97 ? -18.830 0.937 21.952 1.00 89.56 97 VAL A N 1
ATOM 791 C CA . VAL A 1 97 ? -17.749 1.506 22.780 1.00 89.56 97 VAL A CA 1
ATOM 792 C C . VAL A 1 97 ? -16.472 0.648 22.753 1.00 89.56 97 VAL A C 1
ATOM 794 O O . VAL A 1 97 ? -15.365 1.174 22.873 1.00 89.56 97 VAL A O 1
ATOM 797 N N . MET A 1 98 ? -16.615 -0.666 22.561 1.00 89.94 98 MET A N 1
ATOM 798 C CA . MET A 1 98 ? -15.520 -1.636 22.460 1.00 89.94 98 MET A CA 1
ATOM 799 C C . MET A 1 98 ? -15.071 -1.898 21.016 1.00 89.94 98 MET A C 1
ATOM 801 O O . MET A 1 98 ? -14.021 -2.508 20.821 1.00 89.94 98 MET A O 1
ATOM 805 N N . GLN A 1 99 ? -15.804 -1.410 20.007 1.00 91.00 99 GLN A N 1
ATOM 806 C CA . GLN A 1 99 ? -15.449 -1.485 18.580 1.00 91.00 99 GLN A CA 1
ATOM 807 C C . GLN A 1 99 ? -14.326 -0.498 18.216 1.00 91.00 99 GLN A C 1
ATOM 809 O O . GLN A 1 99 ? -14.425 0.302 17.287 1.00 91.00 99 GLN A O 1
ATOM 814 N N . VAL A 1 100 ? -13.238 -0.541 18.977 1.00 89.12 100 VAL A N 1
ATOM 815 C CA . VAL A 1 100 ? -12.062 0.311 18.828 1.00 89.12 100 VAL A CA 1
ATOM 816 C C . VAL A 1 100 ? -10.802 -0.538 18.937 1.00 89.12 100 VAL A C 1
ATOM 818 O O . VAL A 1 100 ? -10.766 -1.571 19.610 1.00 89.12 100 VAL A O 1
ATOM 821 N N . LYS A 1 101 ? -9.721 -0.100 18.294 1.00 87.44 101 LYS A N 1
ATOM 822 C CA . LYS A 1 101 ? -8.425 -0.771 18.423 1.00 87.44 101 LYS A CA 1
ATOM 823 C C . LYS A 1 101 ? -7.854 -0.518 19.821 1.00 87.44 101 LYS A C 1
ATOM 825 O O . LYS A 1 101 ? -7.921 0.606 20.300 1.00 87.44 101 LYS A O 1
ATOM 830 N N . ASN A 1 102 ? -7.268 -1.534 20.461 1.00 86.50 102 ASN A N 1
ATOM 831 C CA . ASN A 1 102 ? -6.617 -1.414 21.776 1.00 86.50 102 ASN A CA 1
ATOM 832 C C . ASN A 1 102 ? -7.516 -0.802 22.876 1.00 86.50 102 ASN A C 1
ATOM 834 O O . ASN A 1 102 ? -7.101 0.115 23.587 1.00 86.50 102 ASN A O 1
ATOM 838 N N . PHE A 1 103 ? -8.754 -1.290 23.014 1.00 87.75 103 PHE A N 1
ATOM 839 C CA . PHE A 1 103 ? -9.660 -0.855 24.082 1.00 87.75 103 PHE A CA 1
ATOM 840 C C . PHE A 1 103 ? -8.992 -0.958 25.470 1.00 87.75 103 PHE A C 1
ATOM 842 O O . PHE A 1 103 ? -8.338 -1.953 25.773 1.00 87.75 103 PHE A O 1
ATOM 849 N N . GLY A 1 104 ? -9.119 0.092 26.291 1.00 89.38 104 GLY A N 1
ATOM 850 C CA . GLY A 1 104 ? -8.538 0.156 27.639 1.00 89.38 104 GLY A CA 1
ATOM 851 C C . GLY A 1 104 ? -7.038 0.483 27.724 1.00 89.38 104 GLY A C 1
ATOM 852 O O . GLY A 1 104 ? -6.513 0.550 28.830 1.00 89.38 104 GLY A O 1
ATOM 853 N N . ARG A 1 105 ? -6.332 0.707 26.602 1.00 90.69 105 ARG A N 1
ATOM 854 C CA . ARG A 1 105 ? -4.910 1.112 26.610 1.00 90.69 105 ARG A CA 1
ATOM 855 C C . ARG A 1 105 ? -4.734 2.622 26.448 1.00 90.69 105 ARG A C 1
ATOM 857 O O . ARG A 1 105 ? -5.492 3.267 25.722 1.00 90.69 105 ARG A O 1
ATOM 864 N N . SER A 1 106 ? -3.696 3.173 27.078 1.00 90.00 106 SER A N 1
ATOM 865 C CA . SER A 1 106 ? -3.250 4.548 26.834 1.00 90.00 106 SER A CA 1
ATOM 866 C C . SER A 1 106 ? -2.746 4.712 25.390 1.00 90.00 106 SER A C 1
ATOM 868 O O . SER A 1 106 ? -2.269 3.760 24.772 1.00 90.00 106 SER A O 1
ATOM 870 N N . GLY A 1 107 ? -2.903 5.912 24.818 1.00 87.00 107 GLY A N 1
ATOM 871 C CA . GLY A 1 107 ? -2.483 6.204 23.437 1.00 87.00 107 GLY A CA 1
ATOM 872 C C . GLY A 1 107 ? -3.409 5.654 22.343 1.00 87.00 107 GLY A C 1
ATOM 873 O O . GLY A 1 107 ? -2.992 5.492 21.196 1.00 87.00 107 GLY A O 1
ATOM 874 N N . ARG A 1 108 ? -4.666 5.340 22.676 1.00 88.81 108 ARG A N 1
ATOM 875 C CA . ARG A 1 108 ? -5.666 4.877 21.706 1.00 88.81 108 ARG A CA 1
ATOM 876 C C . ARG A 1 108 ? -6.018 5.971 20.693 1.00 88.81 108 ARG A C 1
ATOM 878 O O . ARG A 1 108 ? -6.268 7.113 21.070 1.00 88.81 108 ARG A O 1
ATOM 885 N N . THR A 1 109 ? -6.136 5.606 19.417 1.00 84.81 109 THR A N 1
ATOM 886 C CA . THR A 1 109 ? -6.682 6.502 18.390 1.00 84.81 109 THR A CA 1
ATOM 887 C C . THR A 1 109 ? -8.173 6.756 18.620 1.00 84.81 109 THR A C 1
ATOM 889 O O . THR A 1 109 ? -8.911 5.867 19.050 1.00 84.81 109 THR A O 1
ATOM 892 N N . LYS A 1 110 ? -8.631 7.977 18.317 1.00 83.50 110 LYS A N 1
ATOM 893 C CA . LYS A 1 110 ? -10.063 8.323 18.344 1.00 83.50 110 LYS A CA 1
ATOM 894 C C . LYS A 1 110 ? -10.859 7.673 17.206 1.00 83.50 110 LYS A C 1
ATOM 896 O O . LYS A 1 110 ? -12.024 7.352 17.392 1.00 83.50 110 LYS A O 1
ATOM 901 N N . TRP A 1 111 ? -10.205 7.445 16.070 1.00 86.31 111 TRP A N 1
ATOM 902 C CA . TRP A 1 111 ? -10.819 6.929 14.848 1.00 86.31 111 TRP A CA 1
ATOM 903 C C . TRP A 1 111 ? -10.752 5.404 14.772 1.00 86.31 111 TRP A C 1
ATOM 905 O O . TRP A 1 111 ? -9.783 4.796 15.247 1.00 86.31 111 TRP A O 1
ATOM 915 N N . THR A 1 112 ? -11.770 4.797 14.155 1.00 86.56 112 THR A N 1
ATOM 916 C CA . THR A 1 112 ? -11.887 3.332 14.043 1.00 86.56 112 THR A CA 1
ATOM 917 C C . THR A 1 112 ? -11.381 2.809 12.700 1.00 86.56 112 THR A C 1
ATOM 919 O O . THR A 1 112 ? -10.471 1.983 12.667 1.00 86.56 112 THR A O 1
ATOM 922 N N . HIS A 1 113 ? -11.940 3.297 11.595 1.00 86.19 113 HIS A N 1
ATOM 923 C CA . HIS A 1 113 ? -11.574 2.936 10.228 1.00 86.19 113 HIS A CA 1
ATOM 924 C C . HIS A 1 113 ? -11.986 4.059 9.274 1.00 86.19 113 HIS A C 1
ATOM 926 O O . HIS A 1 113 ? -12.965 4.746 9.537 1.00 86.19 113 HIS A O 1
ATOM 932 N N . LEU A 1 114 ? -11.248 4.220 8.169 1.00 85.25 114 LEU A N 1
ATOM 933 C CA . LEU A 1 114 ? -11.436 5.322 7.212 1.00 85.25 114 LEU A CA 1
ATOM 934 C C . LEU A 1 114 ? -12.882 5.439 6.715 1.00 85.25 114 LEU A C 1
ATOM 936 O O . LEU A 1 114 ? -13.416 6.535 6.691 1.00 85.25 114 LEU A O 1
ATOM 940 N N . LEU A 1 115 ? -13.525 4.310 6.400 1.00 85.75 115 LEU A N 1
ATOM 941 C CA . LEU A 1 115 ? -14.889 4.294 5.861 1.00 85.75 115 LEU A CA 1
ATOM 942 C C . LEU A 1 115 ? -15.935 4.877 6.827 1.00 85.75 115 LEU A C 1
ATOM 944 O O . LEU A 1 115 ? -16.938 5.406 6.376 1.00 85.75 115 LEU A O 1
ATOM 948 N N . ALA A 1 116 ? -15.725 4.792 8.145 1.00 86.44 116 ALA A N 1
ATOM 949 C CA . ALA A 1 116 ? -16.654 5.384 9.112 1.00 86.44 116 ALA A CA 1
ATOM 950 C C . ALA A 1 116 ? -16.517 6.906 9.233 1.00 86.44 116 ALA A C 1
ATOM 952 O O . ALA A 1 116 ? -17.423 7.548 9.754 1.00 86.44 116 ALA A O 1
ATOM 953 N N . GLU A 1 117 ? -15.387 7.459 8.795 1.00 86.12 117 GLU A N 1
ATOM 954 C CA . GLU A 1 117 ? -15.117 8.898 8.833 1.00 86.12 117 GLU A CA 1
ATOM 955 C C . GLU A 1 117 ? -15.374 9.560 7.469 1.00 86.12 117 GLU A C 1
ATOM 957 O O . GLU A 1 117 ? -15.279 10.779 7.351 1.00 86.12 117 GLU A O 1
ATOM 962 N N . ASP A 1 118 ? -15.668 8.761 6.439 1.00 88.62 118 ASP A N 1
ATOM 963 C CA . ASP A 1 118 ? -15.948 9.238 5.091 1.00 88.62 118 ASP A CA 1
ATOM 964 C C . ASP A 1 118 ? -17.395 9.745 5.022 1.00 88.62 118 ASP A C 1
ATOM 966 O O . ASP A 1 118 ? -18.356 8.972 5.062 1.00 88.62 118 ASP A O 1
ATOM 970 N N . THR A 1 119 ? -17.556 11.067 4.988 1.00 78.88 119 THR A N 1
ATOM 971 C CA . THR A 1 119 ? -18.854 11.722 4.809 1.00 78.88 119 THR A CA 1
ATOM 972 C C . THR A 1 119 ? -19.131 11.830 3.313 1.00 78.88 119 THR A C 1
ATOM 974 O O . THR A 1 119 ? -18.561 12.696 2.648 1.00 78.88 119 THR A O 1
ATOM 977 N N . THR A 1 120 ? -19.973 10.937 2.795 1.00 66.38 120 THR A N 1
ATOM 978 C CA . THR A 1 120 ? -20.520 11.018 1.428 1.00 66.38 120 THR A CA 1
ATOM 979 C C . THR A 1 120 ? -21.853 11.746 1.410 1.00 66.38 120 THR A C 1
ATOM 981 O O . THR A 1 120 ? -22.582 11.665 2.426 1.00 66.38 120 THR A O 1
#

InterPro domains:
  IPR009730 Micro-fibrillar-associated protein 1, C-terminal [PF06991] (1-119)
  IPR033194 Microfibrillar-associated protein 1 [PTHR15327] (1-120)

Sequence (120 aa):
RDREEREAAEREAAEKERLKNMTEEERAAWEKANPKVARATSPKAKWNFLQKYWHKGAYFQAPDDTRGTAGTDDIFRRDFSAPTGIDKFDKSILPKVMQVKNFGRSGRTKWTHLLAEDTT

Secondary structure (DSSP, 8-state):
-HHHHHHHHHHHHHHHHHHHHS-HHHHHHHHHHS-------PPPPPPPTTPPP----SSS--TT-TT------GGGGS-SSS--GGGGS-STTS-GGG-STTTT-TT--S---HHHH---

pLDDT: mean 79.36, std 10.6, range [50.0, 93.31]